Protein AF-A0A7G9S8U0-F1 (afdb_monomer_lite)

Secondary structure (DSSP, 8-state):
-EESSGGGT-GGGG-TT--HHHHHHHHHTTGGGBTTTBEEPP--SSSGGG---HHHHS-GGGS-----

Organism: NCBI:txid2071607

pLDDT: mean 91.19, std 6.71, range [57.41, 98.38]

Foldseek 3Di:
DEEAAPCVPDVVRVPPPDFPVNSVVVVVVVVVCDVPVYDHDHDPDDDPNVDDDLPRHDDPVRDDPPDD

InterPro domains:
  IPR023214 HAD superfamily [G3DSA:3.40.50.1000] (1-67)

Structure (mmCIF, N/CA/C/O backbone):
data_AF-A0A7G9S8U0-F1
#
_entry.id   AF-A0A7G9S8U0-F1
#
loop_
_atom_site.group_PDB
_atom_site.id
_atom_site.type_symbol
_atom_site.label_atom_id
_atom_site.label_alt_id
_atom_site.label_comp_id
_atom_site.label_asym_id
_atom_site.label_entity_id
_atom_site.label_seq_id
_atom_site.pdbx_PDB_ins_code
_atom_site.Cartn_x
_atom_site.Cartn_y
_atom_site.Cartn_z
_atom_site.occupancy
_atom_site.B_iso_or_equiv
_atom_site.auth_seq_id
_atom_site.auth_comp_id
_atom_site.auth_asym_id
_atom_site.auth_atom_id
_atom_site.pdbx_PDB_model_num
ATOM 1 N N . MET A 1 1 ? -6.618 6.443 12.782 1.00 94.50 1 MET A N 1
ATOM 2 C CA . MET A 1 1 ? -5.161 6.605 12.604 1.00 94.50 1 MET A CA 1
ATOM 3 C C . MET A 1 1 ? -4.913 7.203 11.241 1.00 94.50 1 MET A C 1
ATOM 5 O O . MET A 1 1 ? -5.603 6.834 10.293 1.00 94.50 1 MET A O 1
ATOM 9 N N . ALA A 1 2 ? -3.974 8.131 11.166 1.00 97.00 2 ALA A N 1
ATOM 10 C CA . ALA A 1 2 ? -3.524 8.725 9.922 1.00 97.00 2 ALA A CA 1
ATOM 11 C C . ALA A 1 2 ? -1.998 8.701 9.915 1.00 97.00 2 ALA A C 1
ATOM 13 O O . ALA A 1 2 ? -1.392 8.861 10.973 1.00 97.00 2 ALA A O 1
ATOM 14 N N . GLY A 1 3 ? -1.418 8.469 8.747 1.00 97.56 3 GLY A N 1
ATOM 15 C CA . GLY A 1 3 ? 0.019 8.313 8.565 1.00 97.56 3 GLY A CA 1
ATOM 16 C C . GLY A 1 3 ? 0.364 8.311 7.086 1.00 97.56 3 GLY A C 1
ATOM 17 O O . GLY A 1 3 ? -0.524 8.197 6.238 1.00 97.56 3 GLY A O 1
ATOM 18 N N . ASP A 1 4 ? 1.637 8.457 6.775 1.00 96.06 4 ASP A N 1
ATOM 19 C CA . ASP A 1 4 ? 2.181 8.444 5.418 1.00 96.06 4 ASP A CA 1
ATOM 20 C C . ASP A 1 4 ? 3.027 7.192 5.149 1.00 96.06 4 ASP A C 1
ATOM 22 O O . ASP A 1 4 ? 3.420 6.927 4.011 1.00 96.06 4 ASP A O 1
ATOM 26 N N . GLN A 1 5 ? 3.266 6.376 6.179 1.00 94.69 5 GLN A N 1
ATOM 27 C CA . GLN A 1 5 ? 4.016 5.132 6.092 1.00 94.69 5 GLN A CA 1
ATOM 28 C C . GLN A 1 5 ? 3.189 3.962 6.629 1.00 94.69 5 GLN A C 1
ATOM 30 O O . GLN A 1 5 ? 2.437 4.079 7.589 1.00 94.69 5 GLN A O 1
ATOM 35 N N . LEU A 1 6 ? 3.348 2.771 6.041 1.00 95.50 6 LEU A N 1
ATOM 36 C CA . LEU A 1 6 ? 2.604 1.583 6.494 1.00 95.50 6 LEU A CA 1
ATOM 37 C C . LEU A 1 6 ? 2.923 1.196 7.953 1.00 95.50 6 LEU A C 1
ATOM 39 O O . LEU A 1 6 ? 2.065 0.653 8.647 1.00 95.50 6 LEU A O 1
ATOM 43 N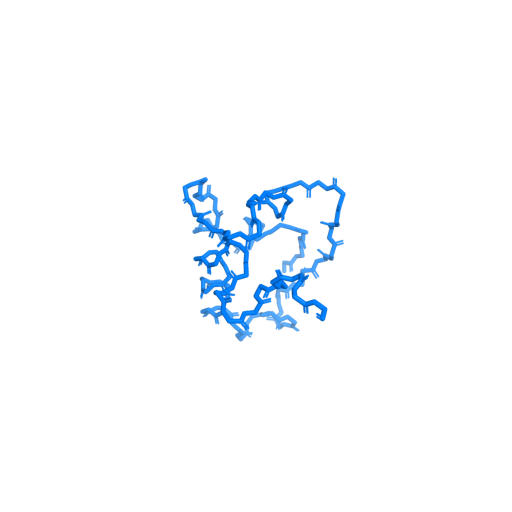 N . ALA A 1 7 ? 4.130 1.521 8.425 1.00 94.50 7 ALA A N 1
ATOM 44 C CA . ALA A 1 7 ? 4.562 1.354 9.812 1.00 94.50 7 ALA A CA 1
ATOM 45 C C . ALA A 1 7 ? 3.695 2.119 10.826 1.00 94.50 7 ALA A C 1
ATOM 47 O O . ALA A 1 7 ? 3.548 1.656 11.954 1.00 94.50 7 ALA A O 1
ATOM 48 N N . ASP A 1 8 ? 3.055 3.217 10.415 1.00 96.75 8 ASP A N 1
ATOM 49 C CA . ASP A 1 8 ? 2.158 4.001 11.274 1.00 96.75 8 ASP A CA 1
ATOM 50 C C . ASP A 1 8 ? 0.881 3.231 11.641 1.00 96.75 8 ASP A C 1
ATOM 52 O O . ASP A 1 8 ? 0.132 3.633 12.534 1.00 96.75 8 ASP A O 1
ATOM 56 N N . PHE A 1 9 ? 0.600 2.134 10.928 1.00 97.19 9 PHE A N 1
ATOM 57 C CA . PHE A 1 9 ? -0.658 1.409 11.037 1.00 97.19 9 PHE A CA 1
ATOM 58 C C . PHE A 1 9 ? -0.551 0.071 11.766 1.00 97.19 9 PHE A C 1
ATOM 60 O O . PHE A 1 9 ? -1.481 -0.317 12.477 1.00 97.19 9 PHE A O 1
ATOM 67 N N . ALA A 1 10 ? 0.560 -0.646 11.608 1.00 95.62 10 ALA A N 1
ATOM 68 C CA . ALA A 1 10 ? 0.795 -1.896 12.320 1.00 95.62 10 ALA A CA 1
ATOM 69 C C . ALA A 1 10 ? 2.282 -2.248 12.387 1.00 95.62 10 ALA A C 1
ATOM 71 O O . ALA A 1 10 ? 3.007 -2.124 11.398 1.00 95.62 10 ALA A O 1
ATOM 72 N N . ASP A 1 11 ? 2.694 -2.828 13.517 1.00 94.88 11 ASP A N 1
ATOM 73 C CA . ASP A 1 11 ? 4.083 -3.232 13.762 1.00 94.88 11 ASP A CA 1
ATOM 74 C C . ASP A 1 11 ? 4.624 -4.225 12.732 1.00 94.88 11 ASP A C 1
ATOM 76 O O . ASP A 1 11 ? 5.814 -4.217 12.429 1.00 94.88 11 ASP A O 1
ATOM 80 N N . GLY A 1 12 ? 3.754 -5.043 12.132 1.00 93.75 12 GLY A N 1
ATOM 81 C CA . GLY A 1 12 ? 4.141 -5.980 11.077 1.00 93.75 12 GLY A CA 1
ATOM 82 C C . GLY A 1 12 ? 4.786 -5.309 9.858 1.00 93.75 12 GLY A C 1
ATOM 83 O O . GLY A 1 12 ? 5.520 -5.967 9.130 1.00 93.75 12 GLY A O 1
ATOM 84 N N . PHE A 1 13 ? 4.566 -4.008 9.640 1.00 94.88 13 PHE A N 1
ATOM 85 C CA . PHE A 1 13 ? 5.203 -3.255 8.557 1.00 94.88 13 PHE A CA 1
ATOM 86 C C . PHE A 1 13 ? 6.600 -2.717 8.901 1.00 94.88 13 PHE A C 1
ATOM 88 O O . PHE A 1 13 ? 7.304 -2.283 7.987 1.00 94.88 13 PHE A O 1
ATOM 95 N N . ASN A 1 14 ? 7.019 -2.769 10.173 1.00 93.06 14 ASN A N 1
ATOM 96 C CA . ASN A 1 14 ? 8.340 -2.311 10.624 1.00 93.06 14 ASN A CA 1
ATOM 97 C C . ASN A 1 14 ? 9.482 -3.275 10.268 1.00 93.06 14 ASN A C 1
ATOM 99 O O . ASN A 1 14 ? 10.654 -2.921 10.419 1.00 93.06 14 ASN A O 1
ATOM 103 N N . ASP A 1 15 ? 9.172 -4.478 9.780 1.00 92.94 15 ASP A N 1
ATOM 104 C CA . ASP A 1 15 ? 10.192 -5.415 9.323 1.00 92.94 15 ASP A CA 1
ATOM 105 C C . ASP A 1 15 ? 10.896 -4.887 8.056 1.00 92.94 15 ASP A C 1
ATOM 107 O O . ASP A 1 15 ? 10.335 -4.800 6.954 1.00 92.94 15 ASP A O 1
ATOM 111 N N . LYS A 1 16 ? 12.173 -4.533 8.237 1.00 87.94 16 LYS A N 1
ATOM 112 C CA . LYS A 1 16 ? 13.056 -3.989 7.200 1.00 87.94 16 LYS A CA 1
ATOM 113 C C . LYS A 1 16 ? 13.402 -5.012 6.115 1.00 87.94 16 LYS A C 1
ATOM 115 O O . LYS A 1 16 ? 13.820 -4.603 5.036 1.00 87.94 16 LYS A O 1
ATOM 120 N N . ALA A 1 17 ? 13.221 -6.309 6.370 1.00 89.50 17 ALA A N 1
ATOM 121 C CA . ALA A 1 17 ? 13.450 -7.363 5.386 1.00 89.50 17 ALA A CA 1
ATOM 122 C C . ALA A 1 17 ? 12.276 -7.534 4.405 1.00 89.50 17 ALA A C 1
ATOM 124 O O . ALA A 1 17 ? 12.426 -8.200 3.377 1.00 89.50 17 ALA A O 1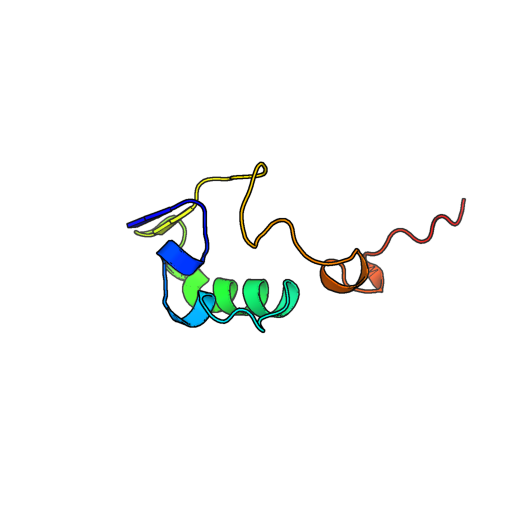
ATOM 125 N N . LEU A 1 18 ? 11.109 -6.931 4.678 1.00 89.75 18 LEU A N 1
ATOM 126 C CA . LEU A 1 18 ? 9.959 -7.031 3.783 1.00 89.75 18 LEU A CA 1
ATOM 127 C C . LEU A 1 18 ? 10.245 -6.350 2.442 1.00 89.75 18 LEU A C 1
ATOM 129 O O . LEU A 1 18 ? 10.458 -5.137 2.358 1.00 89.75 18 LEU A O 1
ATOM 133 N N . LYS A 1 19 ? 10.175 -7.137 1.368 1.00 89.00 19 LYS A N 1
ATOM 134 C CA . LYS A 1 19 ? 10.245 -6.626 -0.004 1.00 89.00 19 LYS A CA 1
ATOM 135 C C . LYS A 1 19 ? 8.963 -5.872 -0.386 1.00 89.00 19 LYS A C 1
ATOM 137 O O . LYS A 1 19 ? 7.902 -6.193 0.160 1.00 89.00 19 LYS A O 1
ATOM 142 N N . PRO A 1 20 ? 9.014 -4.929 -1.348 1.00 88.94 20 PRO A N 1
ATOM 143 C CA . PRO A 1 20 ? 7.859 -4.120 -1.749 1.00 88.94 20 PRO A CA 1
ATOM 144 C C . PRO A 1 20 ? 6.587 -4.932 -2.039 1.00 88.94 20 PRO A C 1
ATOM 146 O O . PRO A 1 20 ? 5.534 -4.642 -1.469 1.00 88.94 20 PRO A O 1
ATOM 149 N N . LEU A 1 21 ? 6.684 -6.003 -2.836 1.00 87.81 21 LEU A N 1
ATOM 150 C CA . LEU A 1 21 ? 5.535 -6.865 -3.152 1.00 87.81 21 LEU A CA 1
ATOM 151 C C . LEU A 1 21 ? 4.952 -7.579 -1.926 1.00 87.81 21 LEU A C 1
ATOM 153 O O . LEU A 1 21 ? 3.734 -7.667 -1.783 1.00 87.81 21 LEU A O 1
ATOM 157 N N . VAL A 1 22 ? 5.802 -8.052 -1.011 1.00 91.38 22 VAL A N 1
ATOM 158 C CA . VAL A 1 22 ? 5.351 -8.707 0.228 1.00 91.38 22 VAL A CA 1
ATOM 159 C C . VAL A 1 22 ? 4.663 -7.692 1.139 1.00 91.38 22 VAL A C 1
ATOM 161 O O . VAL A 1 22 ? 3.607 -7.979 1.701 1.00 91.38 22 VAL A O 1
ATOM 164 N N . ARG A 1 23 ? 5.216 -6.477 1.238 1.00 92.19 23 ARG A N 1
ATOM 165 C CA . ARG A 1 23 ? 4.627 -5.378 2.010 1.00 92.19 23 ARG A CA 1
ATOM 166 C C . ARG A 1 23 ? 3.254 -4.978 1.457 1.00 92.19 23 ARG A C 1
ATOM 168 O O . ARG A 1 23 ? 2.325 -4.772 2.235 1.00 92.19 23 ARG A O 1
ATOM 175 N N . ARG A 1 24 ? 3.099 -4.945 0.128 1.00 91.06 24 ARG A N 1
ATOM 176 C CA . ARG A 1 24 ? 1.809 -4.724 -0.545 1.00 91.06 24 ARG A CA 1
ATOM 177 C C . ARG A 1 24 ? 0.799 -5.828 -0.220 1.00 91.06 24 ARG A C 1
ATOM 179 O O . ARG A 1 24 ? -0.301 -5.519 0.223 1.00 91.06 24 ARG A O 1
ATOM 186 N N . ALA A 1 25 ? 1.183 -7.096 -0.361 1.00 93.81 25 ALA A N 1
ATOM 187 C CA . ALA A 1 25 ? 0.306 -8.225 -0.039 1.00 93.81 25 ALA A CA 1
ATOM 188 C C . ALA A 1 25 ? -0.111 -8.246 1.446 1.00 93.81 25 ALA A C 1
ATOM 190 O O . ALA A 1 25 ? -1.233 -8.619 1.785 1.00 93.81 25 ALA A O 1
ATOM 191 N N . LEU A 1 26 ? 0.772 -7.817 2.356 1.00 95.94 26 LEU A N 1
ATOM 192 C CA . LEU A 1 26 ? 0.430 -7.650 3.769 1.00 95.94 26 LEU A CA 1
ATOM 193 C C . LEU A 1 26 ? -0.613 -6.539 3.973 1.00 95.94 26 LEU A C 1
ATOM 195 O O . LEU A 1 26 ? -1.562 -6.738 4.729 1.00 95.94 26 LEU A O 1
ATOM 199 N N . ALA A 1 27 ? -0.486 -5.405 3.277 1.00 95.69 27 ALA A N 1
ATOM 200 C CA . ALA A 1 27 ? -1.459 -4.310 3.334 1.00 95.69 27 ALA A CA 1
ATOM 201 C C . ALA A 1 27 ? -2.856 -4.720 2.844 1.00 95.69 27 ALA A C 1
ATOM 203 O O . ALA A 1 27 ? -3.856 -4.271 3.411 1.00 95.69 27 ALA A O 1
ATOM 204 N N . GLU A 1 28 ? -2.944 -5.625 1.868 1.00 97.00 28 GLU A N 1
ATOM 205 C CA . GLU A 1 28 ? -4.218 -6.170 1.382 1.00 97.00 28 GLU A CA 1
ATOM 206 C C . GLU A 1 28 ? -4.979 -6.953 2.467 1.00 97.00 28 GLU A C 1
ATOM 208 O O . GLU A 1 28 ? -6.209 -6.918 2.502 1.00 97.00 28 GLU A O 1
ATOM 213 N N . ARG A 1 29 ? -4.286 -7.566 3.439 1.00 97.19 29 ARG A N 1
ATOM 214 C CA . ARG A 1 29 ? -4.940 -8.250 4.576 1.00 97.19 29 ARG A CA 1
ATOM 215 C C . ARG A 1 29 ? -5.731 -7.301 5.480 1.00 97.19 29 ARG A C 1
ATOM 217 O O . ARG A 1 29 ? -6.613 -7.746 6.210 1.00 97.19 29 ARG A O 1
ATOM 224 N N . TYR A 1 30 ? -5.435 -6.003 5.426 1.00 97.19 30 TYR A N 1
ATOM 225 C CA . TYR A 1 30 ? -6.109 -4.959 6.198 1.00 97.19 30 TYR A CA 1
ATOM 226 C C . TYR A 1 30 ? -7.108 -4.148 5.358 1.00 97.19 30 TYR A C 1
ATOM 228 O O . TYR A 1 30 ? -7.513 -3.068 5.786 1.00 97.19 30 TYR A O 1
ATOM 236 N N . ALA A 1 31 ? -7.546 -4.667 4.200 1.00 97.81 31 ALA A N 1
ATOM 237 C CA . ALA A 1 31 ? -8.438 -3.982 3.257 1.00 97.81 31 ALA A CA 1
ATOM 238 C C . ALA A 1 31 ? -9.626 -3.257 3.918 1.00 97.81 31 ALA A C 1
ATOM 240 O O . ALA A 1 31 ? -9.900 -2.106 3.599 1.00 97.81 31 ALA A O 1
ATOM 241 N N . ALA A 1 32 ? -10.281 -3.893 4.893 1.00 98.12 32 ALA A N 1
ATOM 242 C CA . ALA A 1 32 ? -11.456 -3.344 5.573 1.00 98.12 32 ALA A CA 1
ATOM 243 C C . ALA A 1 32 ? -11.184 -2.121 6.478 1.00 98.12 32 ALA A C 1
ATOM 245 O O . ALA A 1 32 ? -12.136 -1.505 6.960 1.00 98.12 32 ALA A O 1
ATOM 246 N N . LYS A 1 33 ? -9.915 -1.791 6.758 1.00 98.25 33 LYS A N 1
ATOM 247 C CA . LYS A 1 33 ? -9.517 -0.645 7.595 1.00 98.25 33 LYS A CA 1
ATOM 248 C C . LYS A 1 33 ? -9.167 0.592 6.773 1.00 98.25 33 LYS A C 1
ATOM 250 O O . LYS A 1 33 ? -9.345 1.709 7.259 1.00 98.25 33 LYS A O 1
ATOM 255 N N . TRP A 1 34 ? -8.661 0.419 5.551 1.00 97.81 34 TRP A N 1
ATOM 256 C CA . TRP A 1 34 ? -8.289 1.539 4.685 1.00 97.81 34 TRP A CA 1
ATOM 257 C C . TRP A 1 34 ? -9.526 2.364 4.321 1.00 97.81 34 TRP A C 1
ATOM 259 O O . TRP A 1 34 ? -10.540 1.820 3.895 1.00 97.81 34 TRP A O 1
ATOM 269 N N . GLY A 1 35 ? -9.472 3.677 4.550 1.00 97.25 35 GLY A N 1
ATOM 270 C CA . GLY A 1 35 ? -10.627 4.572 4.414 1.00 97.25 35 GLY A CA 1
ATOM 271 C C . GLY A 1 35 ? -11.701 4.394 5.497 1.00 97.25 35 GLY A C 1
ATOM 272 O O . GLY A 1 35 ? -12.678 5.135 5.512 1.00 97.25 35 GLY A O 1
ATOM 273 N N . ASN A 1 36 ? -11.515 3.453 6.426 1.00 97.88 36 ASN A N 1
ATOM 274 C CA . ASN A 1 36 ? -12.448 3.109 7.496 1.00 97.88 36 ASN A CA 1
ATOM 275 C C . ASN A 1 36 ? -11.702 3.000 8.837 1.00 97.88 36 ASN A C 1
ATOM 277 O O . ASN A 1 36 ? -11.509 1.927 9.412 1.00 97.88 36 ASN A O 1
ATOM 281 N N . GLY A 1 37 ? -11.211 4.147 9.306 1.00 97.50 37 GLY A N 1
ATOM 282 C CA . GLY A 1 37 ? -10.419 4.271 10.530 1.00 97.50 37 GLY A CA 1
ATOM 283 C C . GLY A 1 37 ? -8.910 4.346 10.289 1.00 97.50 37 GLY A C 1
ATOM 284 O O . GLY A 1 37 ? -8.207 4.904 11.138 1.00 97.50 37 GLY A O 1
ATOM 285 N N . TRP A 1 38 ? -8.407 3.863 9.147 1.00 98.38 38 TRP A N 1
ATOM 286 C CA . TRP A 1 38 ? -7.028 4.068 8.685 1.00 98.38 38 TRP A CA 1
ATOM 287 C C . TRP A 1 38 ? -6.997 4.951 7.436 1.00 98.38 38 TRP A C 1
ATOM 289 O O . TRP A 1 38 ? -7.566 4.595 6.405 1.00 98.38 38 TRP A O 1
ATOM 299 N N . PHE A 1 39 ? -6.306 6.085 7.518 1.00 98.06 39 PHE A N 1
ATOM 300 C CA . PHE A 1 39 ? -6.199 7.055 6.429 1.00 98.06 39 PHE A CA 1
ATOM 301 C C . PHE A 1 39 ? -4.731 7.263 6.055 1.00 98.06 39 PHE A C 1
ATOM 303 O O . PHE A 1 39 ? -3.984 7.896 6.798 1.00 98.06 39 PHE A O 1
ATOM 310 N N . LEU A 1 40 ? -4.321 6.695 4.920 1.00 96.69 40 LEU A N 1
ATOM 311 C CA . LEU A 1 40 ? -2.962 6.809 4.393 1.00 96.69 40 LEU A CA 1
ATOM 312 C C . LEU A 1 40 ? -2.834 8.075 3.537 1.00 96.69 40 LEU A C 1
ATOM 314 O O . LEU A 1 40 ? -3.639 8.293 2.629 1.00 96.69 40 LEU A O 1
ATOM 318 N N . LEU A 1 41 ? -1.816 8.886 3.807 1.00 95.81 41 LEU A N 1
ATOM 319 C CA . LEU A 1 41 ? -1.443 10.039 2.993 1.00 95.81 41 LEU A CA 1
ATOM 320 C C . LEU A 1 41 ? -0.337 9.648 2.014 1.00 95.81 41 LEU A C 1
ATOM 322 O O . LEU A 1 41 ? 0.593 8.925 2.363 1.00 95.81 41 LEU A O 1
ATOM 326 N N . SER A 1 42 ? -0.433 10.132 0.776 1.00 93.12 42 SER A N 1
ATOM 327 C CA . SER A 1 42 ? 0.617 9.909 -0.217 1.00 93.12 42 SER A CA 1
ATOM 328 C C . SER A 1 42 ? 1.867 10.710 0.146 1.00 93.12 42 SER A C 1
ATOM 330 O O . SER A 1 42 ? 1.784 11.924 0.334 1.00 93.12 42 SER A O 1
ATOM 332 N N . ASN A 1 43 ? 3.020 10.043 0.195 1.00 94.31 43 ASN A N 1
ATOM 333 C CA . ASN A 1 43 ? 4.320 10.678 0.374 1.00 94.31 43 ASN A CA 1
ATOM 334 C C . ASN A 1 43 ? 5.343 10.124 -0.637 1.00 94.31 43 ASN A C 1
ATOM 336 O O . ASN A 1 43 ? 5.919 9.059 -0.416 1.00 94.31 43 ASN A O 1
ATOM 340 N N . PRO A 1 44 ? 5.583 10.839 -1.749 1.00 91.38 44 PRO A N 1
ATOM 341 C CA . PRO A 1 44 ? 6.565 10.445 -2.756 1.00 91.38 44 PRO A CA 1
ATOM 342 C C . PRO A 1 44 ? 7.980 10.989 -2.487 1.00 91.38 44 PRO A C 1
ATOM 344 O O . PRO A 1 44 ? 8.854 10.827 -3.333 1.00 91.38 44 PRO A O 1
ATOM 347 N N . VAL A 1 45 ? 8.215 11.682 -1.367 1.00 94.88 45 VAL A N 1
ATOM 348 C CA . VAL A 1 45 ? 9.462 12.434 -1.124 1.00 94.88 45 VAL A CA 1
ATOM 349 C C . VAL A 1 45 ? 10.457 11.652 -0.269 1.00 94.88 45 VAL A C 1
ATOM 351 O O . VAL A 1 45 ? 11.663 11.761 -0.485 1.00 94.88 45 VAL A O 1
ATOM 354 N N . TYR A 1 46 ? 9.985 10.849 0.688 1.00 91.38 46 TYR A N 1
ATOM 355 C CA . TYR A 1 46 ? 10.856 10.045 1.545 1.00 91.38 46 TYR A CA 1
ATOM 356 C C . TYR A 1 46 ? 10.208 8.731 1.994 1.00 91.38 46 TYR A C 1
ATOM 358 O O . TYR A 1 46 ? 9.030 8.467 1.774 1.00 91.38 46 TYR A O 1
ATOM 366 N N . GLY A 1 47 ? 11.000 7.925 2.703 1.00 88.62 47 GLY A N 1
ATOM 367 C CA . GLY A 1 47 ? 10.526 6.770 3.454 1.00 88.62 47 GLY A CA 1
ATOM 368 C C . GLY A 1 47 ? 10.785 5.430 2.768 1.00 88.62 47 GLY A C 1
ATOM 369 O O . GLY A 1 47 ? 11.298 5.376 1.648 1.00 88.62 47 GLY A O 1
ATOM 370 N N . PRO A 1 48 ? 10.424 4.316 3.431 1.00 83.94 48 PRO A N 1
ATOM 371 C CA . PRO A 1 48 ? 10.709 2.969 2.932 1.00 83.94 48 PRO A CA 1
ATOM 372 C C . PRO A 1 48 ? 10.031 2.648 1.592 1.00 83.94 48 PRO A C 1
ATOM 374 O O . PRO A 1 48 ? 10.444 1.716 0.904 1.00 83.94 48 PRO A O 1
ATOM 377 N N . GLY A 1 49 ? 8.991 3.405 1.222 1.00 83.12 49 GLY A N 1
ATOM 378 C CA . GLY A 1 49 ? 8.279 3.274 -0.050 1.00 83.12 49 GLY A CA 1
ATOM 379 C C . GLY A 1 49 ? 9.099 3.669 -1.281 1.00 83.12 49 GLY A C 1
ATOM 380 O O . GLY A 1 49 ? 8.742 3.265 -2.380 1.00 83.12 49 GLY A O 1
ATOM 381 N N . LEU A 1 50 ? 10.213 4.390 -1.108 1.00 86.12 50 LEU A N 1
ATOM 382 C CA . LEU A 1 50 ? 11.105 4.810 -2.197 1.00 86.12 50 LEU A CA 1
ATOM 383 C C . LEU A 1 50 ? 12.273 3.838 -2.431 1.00 86.12 50 LEU A C 1
ATOM 385 O O . LEU A 1 50 ? 13.346 4.241 -2.875 1.00 86.12 50 LEU A O 1
ATOM 389 N N . SER A 1 51 ? 12.094 2.562 -2.088 1.00 83.00 51 SER A N 1
ATOM 390 C CA . SER A 1 51 ? 13.128 1.530 -2.205 1.00 83.00 51 SER A CA 1
ATOM 391 C C . SER A 1 51 ? 12.695 0.375 -3.111 1.00 83.00 51 SER A C 1
ATOM 393 O O . SER A 1 51 ? 11.503 0.092 -3.246 1.00 83.00 5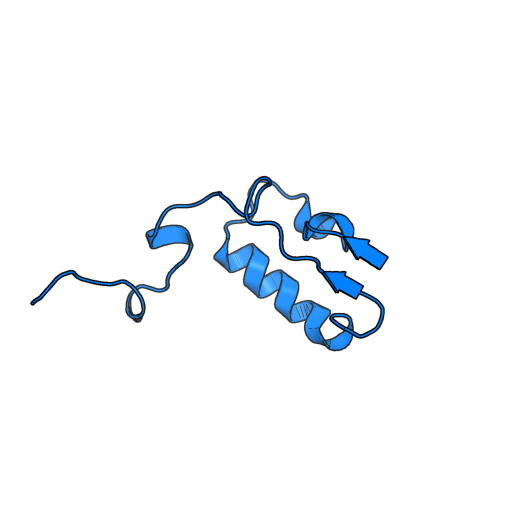1 SER A O 1
ATOM 395 N N . GLY A 1 52 ? 13.680 -0.315 -3.692 1.00 85.44 52 GLY A N 1
ATOM 396 C CA . GLY A 1 52 ? 13.495 -1.456 -4.597 1.00 85.44 52 GLY A CA 1
ATOM 397 C C . GLY A 1 52 ? 13.841 -1.135 -6.052 1.00 85.44 52 GLY A C 1
ATOM 398 O O . GLY A 1 52 ? 13.786 0.019 -6.476 1.00 85.44 52 GLY A O 1
ATOM 399 N N . SER A 1 53 ? 14.224 -2.160 -6.811 1.00 88.88 53 SER A N 1
ATOM 400 C CA . SER A 1 53 ? 14.412 -2.056 -8.261 1.00 88.88 53 SER A CA 1
ATOM 401 C C . SER A 1 53 ? 13.092 -2.258 -9.022 1.00 88.88 53 SER A C 1
ATOM 403 O O . SER A 1 53 ? 12.061 -2.606 -8.439 1.00 88.88 53 SER A O 1
ATOM 405 N N . ILE A 1 54 ? 13.112 -2.091 -10.351 1.00 87.44 54 ILE A N 1
ATOM 406 C CA . ILE A 1 54 ? 11.967 -2.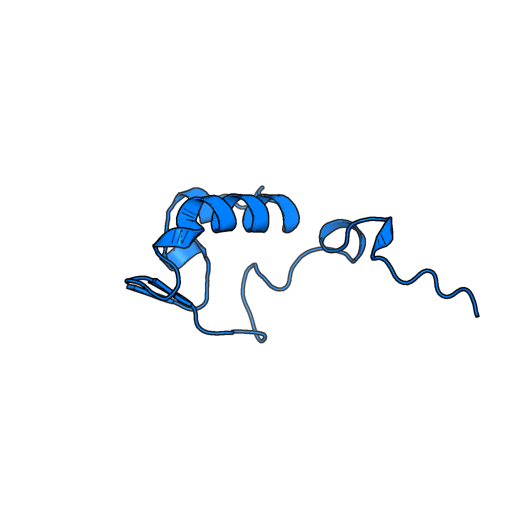433 -11.216 1.00 87.44 54 ILE A CA 1
ATOM 407 C C . ILE A 1 54 ? 11.546 -3.893 -10.990 1.00 87.44 54 ILE A C 1
ATOM 409 O O . ILE A 1 54 ? 10.354 -4.201 -10.939 1.00 87.44 54 ILE A O 1
ATOM 413 N N . GLU A 1 55 ? 12.513 -4.787 -10.794 1.00 88.00 55 GLU A N 1
ATOM 414 C CA . GLU A 1 55 ? 12.279 -6.210 -10.567 1.00 88.00 55 GLU A CA 1
ATOM 415 C C . GLU A 1 55 ? 11.617 -6.495 -9.216 1.00 88.00 55 GLU A C 1
ATOM 417 O O . GLU A 1 55 ? 10.858 -7.462 -9.113 1.00 88.00 55 GLU A O 1
ATOM 422 N N . ASP A 1 56 ? 11.877 -5.658 -8.207 1.00 87.81 56 ASP A N 1
ATOM 423 C CA . ASP A 1 56 ? 11.282 -5.770 -6.873 1.00 87.81 56 ASP A CA 1
ATOM 424 C C . ASP A 1 56 ? 9.842 -5.242 -6.808 1.00 87.81 56 ASP A C 1
ATOM 426 O O . ASP A 1 56 ? 9.098 -5.627 -5.903 1.00 87.81 56 ASP A O 1
ATOM 430 N N . ILE A 1 57 ? 9.460 -4.342 -7.721 1.00 87.50 57 ILE A N 1
ATOM 431 C CA . ILE A 1 57 ? 8.173 -3.628 -7.692 1.00 87.50 57 ILE A CA 1
ATOM 432 C C . ILE A 1 57 ? 7.182 -4.214 -8.699 1.00 87.50 57 ILE A C 1
ATOM 434 O O . ILE A 1 57 ? 6.006 -4.398 -8.375 1.00 87.50 57 ILE A O 1
ATOM 438 N N . PHE A 1 58 ? 7.636 -4.511 -9.917 1.00 87.44 58 PHE A N 1
ATOM 439 C CA . PHE A 1 58 ? 6.773 -4.938 -11.013 1.00 87.44 58 PHE A CA 1
ATOM 440 C C . PHE A 1 58 ? 6.904 -6.441 -11.269 1.00 87.44 58 PHE A C 1
ATOM 442 O O . PHE A 1 58 ? 8.006 -6.986 -11.417 1.00 87.44 58 PHE A O 1
ATOM 449 N N . ALA A 1 59 ? 5.755 -7.118 -11.363 1.00 83.94 59 ALA A N 1
ATOM 450 C CA . ALA A 1 59 ? 5.691 -8.504 -11.813 1.00 83.94 59 ALA A CA 1
ATOM 451 C C . ALA A 1 59 ? 6.287 -8.628 -13.230 1.00 83.94 59 ALA A C 1
ATOM 453 O O . ALA A 1 59 ? 6.158 -7.682 -14.006 1.00 83.94 59 ALA A O 1
ATOM 454 N N . PRO A 1 60 ? 6.913 -9.763 -13.602 1.00 85.81 60 PRO A N 1
ATOM 455 C CA . PRO A 1 60 ? 7.609 -9.899 -14.885 1.00 85.81 60 PRO A CA 1
ATOM 456 C C . PRO A 1 60 ? 6.779 -9.501 -16.112 1.00 85.81 60 PRO A C 1
ATOM 458 O O . PRO A 1 60 ? 7.297 -8.850 -17.008 1.00 85.81 60 PRO A O 1
ATOM 461 N N . ASN A 1 61 ? 5.484 -9.824 -16.120 1.00 86.88 61 ASN A N 1
ATOM 462 C CA . ASN A 1 61 ? 4.552 -9.502 -17.206 1.00 86.88 61 ASN A CA 1
ATOM 463 C C . ASN A 1 61 ? 4.077 -8.037 -17.231 1.00 86.88 61 ASN A C 1
ATOM 465 O O . ASN A 1 61 ? 3.362 -7.651 -18.148 1.00 86.88 61 ASN A O 1
ATOM 469 N N . ALA A 1 62 ? 4.420 -7.246 -16.216 1.00 86.69 62 ALA A N 1
ATOM 470 C CA . ALA A 1 62 ? 4.087 -5.828 -16.105 1.00 86.69 62 ALA A CA 1
ATOM 471 C C . ALA A 1 62 ? 5.318 -4.922 -16.281 1.00 86.69 62 ALA A C 1
ATOM 473 O O . ALA A 1 62 ? 5.207 -3.704 -16.152 1.00 86.69 62 ALA A O 1
ATOM 474 N N . ARG A 1 63 ? 6.498 -5.502 -16.535 1.00 89.31 63 ARG A N 1
ATOM 475 C CA . ARG A 1 63 ? 7.731 -4.750 -16.783 1.00 89.31 63 ARG A CA 1
ATOM 476 C C . ARG A 1 63 ? 7.742 -4.268 -18.228 1.00 89.31 63 ARG A C 1
ATOM 478 O O . ARG A 1 63 ? 7.429 -5.029 -19.138 1.00 89.31 63 ARG A O 1
ATOM 485 N N . TRP A 1 64 ? 8.129 -3.016 -18.431 1.00 83.75 64 TRP A N 1
ATOM 486 C CA . TRP A 1 64 ? 8.394 -2.499 -19.768 1.00 83.75 64 TRP A CA 1
ATOM 487 C C . TRP A 1 64 ? 9.653 -3.176 -20.325 1.00 83.75 64 TRP A C 1
ATOM 489 O O . TRP A 1 64 ? 10.693 -3.149 -19.667 1.00 83.75 64 TRP A O 1
ATOM 499 N N . THR A 1 65 ? 9.552 -3.821 -21.492 1.00 82.81 65 THR A N 1
ATOM 500 C CA . THR A 1 65 ? 10.671 -4.563 -22.103 1.00 82.81 65 THR A CA 1
ATOM 501 C C . THR A 1 65 ? 11.518 -3.704 -23.037 1.00 82.81 65 THR A C 1
ATOM 503 O O . THR A 1 65 ? 12.642 -4.081 -23.342 1.00 82.81 65 THR A O 1
ATOM 506 N N . GLY A 1 66 ? 11.021 -2.529 -23.441 1.00 80.12 66 GL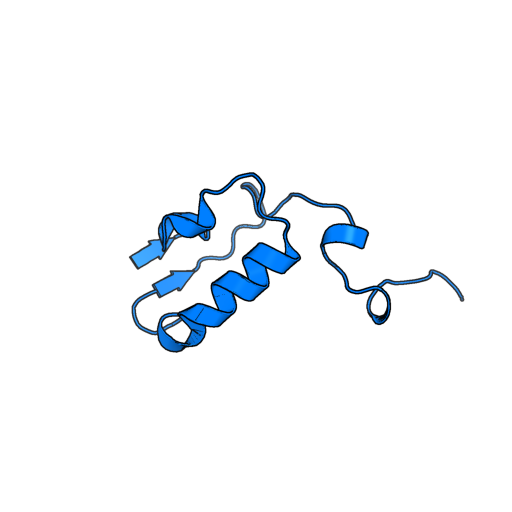Y A N 1
ATOM 507 C CA . GLY A 1 66 ? 11.728 -1.634 -24.359 1.00 80.12 66 GLY A CA 1
ATOM 508 C C . GLY A 1 66 ? 11.803 -2.137 -25.804 1.00 80.12 66 GLY A C 1
ATOM 509 O O . GLY A 1 66 ? 12.509 -1.525 -2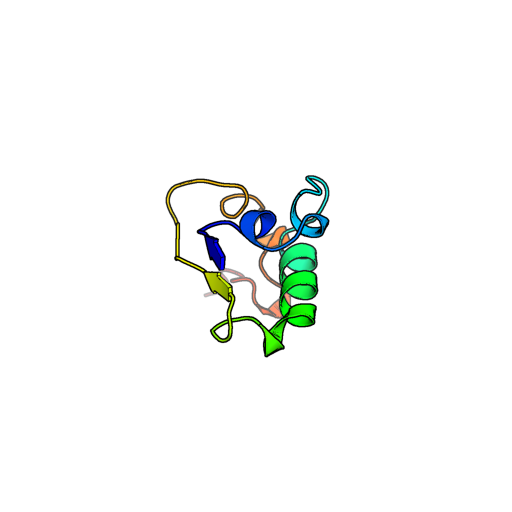6.597 1.00 80.12 66 GLY A O 1
ATOM 510 N N . ASP A 1 67 ? 11.092 -3.216 -26.146 1.00 74.75 67 ASP A N 1
ATOM 511 C CA . ASP A 1 67 ? 10.958 -3.670 -27.530 1.00 74.75 67 ASP A CA 1
ATOM 512 C C . ASP A 1 67 ? 9.977 -2.727 -28.257 1.00 74.75 67 ASP A C 1
ATOM 514 O O . ASP A 1 67 ? 8.783 -2.713 -27.938 1.00 74.75 67 ASP A O 1
ATOM 518 N N . GLU A 1 68 ? 10.498 -1.896 -29.168 1.00 57.41 68 GLU A N 1
ATOM 519 C CA . GLU A 1 68 ? 9.724 -1.085 -30.131 1.00 57.41 68 GLU A CA 1
ATOM 520 C C . GLU A 1 68 ? 9.372 -1.880 -31.396 1.00 57.41 68 GLU A C 1
ATOM 522 O O . GLU A 1 68 ? 10.254 -2.602 -31.921 1.00 57.41 68 GLU A O 1
#

Radius of gyration: 13.87 Å; chains: 1; bounding box: 27×22×44 Å

Sequence (68 aa):
MAGDQLADFADGFNDKALKPLVRRALAERYAAKWGNGWFLLSNPVYGPGLSGSIEDIFAPNARWTGDE